Protein AF-A0AAW2I357-F1 (afdb_monomer)

Organism: NCBI:txid328185

pLDDT: mean 75.25, std 15.47, range [37.69, 93.5]

InterPro domains:
  IPR006606 BBSome complex member BBS5 [PTHR21351] (3-121)
  IPR014003 BBSome complex member BBS5, PH domain [PF07289] (3-62)
  IPR014003 BBSome complex member BBS5, PH domain [SM00683] (24-70)

Secondary structure (DSSP, 8-state):
----TTT---SS-BHHHHSPPTT--EEEEEEEEEETTTSTT-EEEEEEESS-EEEEESS---SSSSS-B-------EETTEE----EEE-STT--HHHHHHHHHHHHHHHTGGGTS--SS---

Structure (mmCIF, N/CA/C/O backbone):
data_AF-A0AAW2I357-F1
#
_entry.id   AF-A0AAW2I357-F1
#
loop_
_atom_site.group_PDB
_atom_site.id
_atom_site.type_symbol
_atom_site.label_atom_id
_atom_site.label_alt_id
_atom_site.label_comp_id
_atom_site.label_asym_id
_atom_site.label_entity_id
_atom_site.label_seq_id
_atom_site.pdbx_PDB_ins_code
_atom_site.Cartn_x
_atom_site.Cartn_y
_atom_sit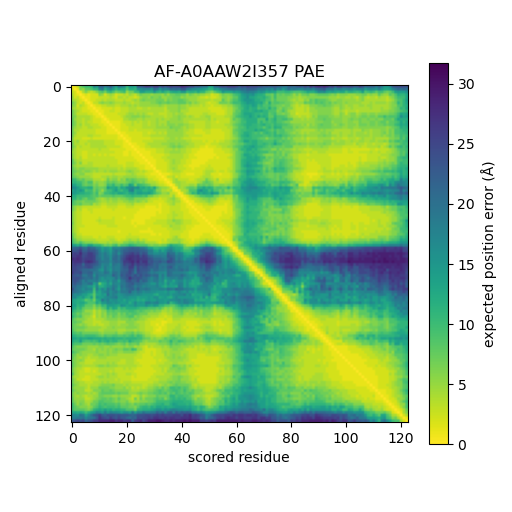e.Cartn_z
_atom_site.occupancy
_atom_site.B_iso_or_equiv
_atom_site.auth_seq_id
_atom_site.auth_comp_id
_atom_site.auth_asym_id
_atom_site.auth_atom_id
_atom_site.pdbx_PDB_model_num
ATOM 1 N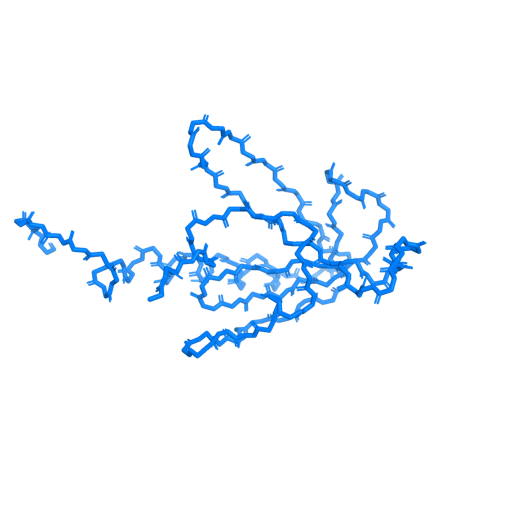 N . MET A 1 1 ? -7.896 -10.817 20.337 1.00 50.12 1 MET A N 1
ATOM 2 C CA . MET A 1 1 ? -6.691 -10.962 19.489 1.00 50.12 1 MET A CA 1
ATOM 3 C C . MET A 1 1 ? -6.208 -9.571 19.134 1.00 50.12 1 MET A C 1
ATOM 5 O O . MET A 1 1 ? -7.027 -8.787 18.674 1.00 50.12 1 MET A O 1
ATOM 9 N N . SER A 1 2 ? -4.937 -9.269 19.397 1.00 65.62 2 SER A N 1
ATOM 10 C CA . SER A 1 2 ? -4.306 -7.998 19.014 1.00 65.62 2 SER A CA 1
ATOM 11 C C . SER A 1 2 ? -4.356 -7.809 17.488 1.00 65.62 2 SER A C 1
ATOM 13 O O . SER A 1 2 ? -4.194 -8.792 16.759 1.00 65.62 2 SER A O 1
ATOM 15 N N . VAL A 1 3 ? -4.629 -6.587 17.023 1.00 77.75 3 VAL A N 1
ATOM 16 C CA . VAL A 1 3 ? -4.580 -6.189 15.605 1.00 77.75 3 VAL A CA 1
ATOM 17 C C . VAL A 1 3 ? -3.275 -5.423 15.413 1.00 77.75 3 VAL A C 1
ATOM 19 O O . VAL A 1 3 ? -3.101 -4.347 15.985 1.00 77.75 3 VAL A O 1
ATOM 22 N N . TRP A 1 4 ? -2.337 -6.016 14.679 1.00 81.06 4 TRP A N 1
ATOM 23 C CA . TRP A 1 4 ? -1.010 -5.433 14.453 1.00 81.06 4 TRP A CA 1
ATOM 24 C C . TRP A 1 4 ? -0.873 -4.879 13.038 1.00 81.06 4 TRP A C 1
ATOM 26 O O . TRP A 1 4 ? -0.052 -4.001 12.799 1.00 81.06 4 TRP A O 1
ATOM 36 N N . GLU A 1 5 ? -1.680 -5.384 12.107 1.00 81.62 5 GLU A N 1
ATOM 37 C CA . GLU A 1 5 ? -1.561 -5.164 10.671 1.00 81.62 5 GLU A CA 1
ATOM 38 C C . GLU A 1 5 ? -1.622 -3.677 10.291 1.00 81.62 5 GLU A C 1
ATOM 40 O O .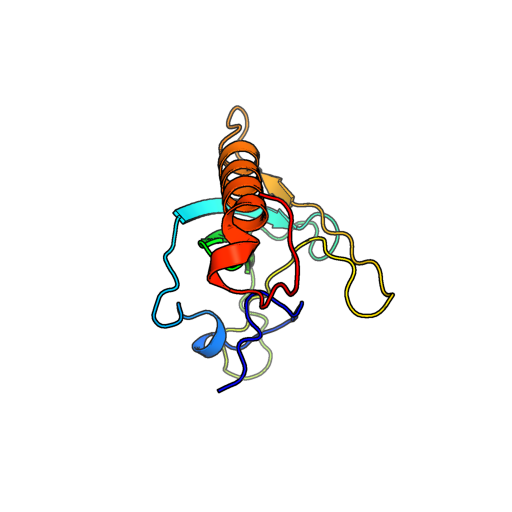 GLU A 1 5 ? -0.967 -3.273 9.337 1.00 81.62 5 GLU A O 1
ATOM 45 N N . ASP A 1 6 ? -2.360 -2.864 11.049 1.00 81.31 6 ASP A N 1
ATOM 46 C CA . ASP A 1 6 ? -2.522 -1.421 10.856 1.00 81.31 6 ASP A CA 1
ATOM 47 C C . ASP A 1 6 ? -1.722 -0.555 11.856 1.00 81.31 6 ASP A C 1
ATOM 49 O O . ASP A 1 6 ? -1.749 0.676 11.758 1.00 81.31 6 ASP A O 1
ATOM 53 N N . ASN A 1 7 ? -1.005 -1.184 12.798 1.00 81.56 7 ASN A N 1
ATOM 54 C CA . ASN A 1 7 ? -0.313 -0.528 13.918 1.00 81.56 7 ASN A CA 1
ATOM 55 C C . ASN A 1 7 ? 1.206 -0.770 13.950 1.00 81.56 7 ASN A C 1
ATOM 57 O O . ASN A 1 7 ? 1.930 -0.007 14.591 1.00 81.56 7 ASN A O 1
ATOM 61 N N . GLU A 1 8 ? 1.704 -1.807 13.276 1.00 82.75 8 GLU A N 1
ATOM 62 C CA . GLU A 1 8 ? 3.112 -2.211 13.294 1.00 82.75 8 GLU A CA 1
ATOM 63 C C . GLU A 1 8 ? 3.717 -2.256 11.886 1.00 82.75 8 GLU A C 1
ATOM 65 O O . GLU A 1 8 ? 3.076 -2.662 10.917 1.00 82.75 8 GLU A O 1
ATOM 70 N N . ILE A 1 9 ? 5.001 -1.901 11.786 1.00 80.88 9 ILE A N 1
ATOM 71 C CA . ILE A 1 9 ? 5.829 -2.170 10.605 1.00 80.88 9 ILE A CA 1
ATOM 72 C C . ILE A 1 9 ? 6.571 -3.484 10.848 1.00 80.88 9 ILE A C 1
ATOM 74 O O . ILE A 1 9 ? 7.281 -3.613 11.849 1.00 80.88 9 ILE A O 1
ATOM 78 N N . ARG A 1 10 ? 6.452 -4.442 9.924 1.00 82.12 10 ARG A N 1
ATOM 79 C CA . ARG A 1 10 ? 7.165 -5.724 9.989 1.00 82.12 10 ARG A CA 1
ATOM 80 C C . ARG A 1 10 ? 7.889 -6.034 8.689 1.00 82.12 10 ARG A C 1
ATOM 82 O O . ARG A 1 10 ? 7.368 -5.787 7.606 1.00 82.12 10 ARG A O 1
ATOM 89 N N . PHE A 1 11 ? 9.063 -6.632 8.837 1.00 76.88 11 PHE A N 1
ATOM 90 C CA . PHE A 1 11 ? 9.912 -7.113 7.753 1.00 76.88 11 PHE A CA 1
ATOM 91 C C . PHE A 1 11 ? 9.867 -8.642 7.706 1.00 76.88 11 PHE A C 1
ATOM 93 O O . PHE A 1 11 ? 9.610 -9.271 8.730 1.00 76.88 11 PHE A O 1
ATOM 100 N N . ASP A 1 12 ? 10.110 -9.219 6.526 1.00 76.56 12 ASP A N 1
ATOM 101 C CA . ASP A 1 12 ? 10.252 -10.668 6.307 1.00 76.56 12 ASP A CA 1
ATOM 102 C C . ASP A 1 12 ? 9.132 -11.517 6.934 1.00 76.56 12 ASP A C 1
ATOM 104 O O . ASP A 1 12 ? 9.365 -12.583 7.509 1.00 76.56 12 ASP A O 1
ATOM 108 N N . ILE A 1 13 ? 7.890 -11.033 6.821 1.00 77.38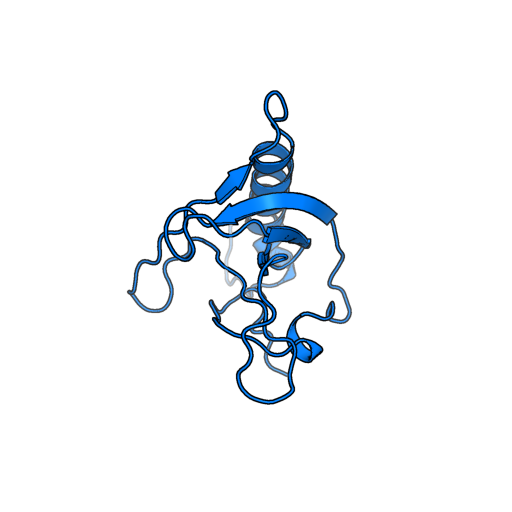 13 ILE A N 1
ATOM 109 C CA . ILE A 1 13 ? 6.725 -11.751 7.335 1.00 77.38 13 ILE A CA 1
ATOM 110 C C . ILE A 1 13 ? 6.501 -13.054 6.549 1.00 77.38 13 ILE A C 1
ATOM 112 O O . ILE A 1 13 ? 6.700 -13.090 5.329 1.00 77.38 13 ILE A O 1
ATOM 116 N N . PRO A 1 14 ? 6.063 -14.137 7.213 1.00 77.25 14 PRO A N 1
ATOM 117 C CA . PRO A 1 14 ? 5.723 -15.375 6.528 1.00 77.25 14 PRO A CA 1
ATOM 118 C C . PRO A 1 14 ? 4.474 -15.191 5.662 1.00 77.25 14 PRO A C 1
ATOM 120 O O . PRO A 1 14 ? 3.555 -14.452 6.018 1.00 77.25 14 PRO A O 1
ATOM 123 N N . PHE A 1 15 ? 4.370 -15.948 4.568 1.00 74.88 15 PHE A N 1
ATOM 124 C CA . PHE A 1 15 ? 3.200 -15.919 3.679 1.00 74.88 15 PHE A CA 1
ATOM 125 C C . PHE A 1 15 ? 1.850 -16.119 4.393 1.00 74.88 15 PHE A C 1
ATOM 127 O O . PHE A 1 15 ? 0.824 -15.592 3.964 1.00 74.88 15 PHE A O 1
ATOM 134 N N . SER A 1 16 ? 1.822 -16.854 5.509 1.00 79.25 16 SER A N 1
ATOM 135 C CA . SER A 1 16 ? 0.620 -17.000 6.338 1.00 79.25 16 SER A CA 1
ATOM 136 C C . SER A 1 16 ? 0.107 -15.670 6.896 1.00 79.25 16 SER A C 1
ATOM 138 O O . SER A 1 16 ? -1.103 -15.503 7.011 1.00 79.25 16 SER A O 1
ATOM 140 N N . GLU A 1 17 ? 1.004 -14.731 7.201 1.00 81.06 17 GLU A N 1
ATOM 141 C CA . GLU A 1 17 ? 0.697 -13.392 7.724 1.00 81.06 17 GLU A CA 1
ATOM 142 C C . GLU A 1 17 ? 0.443 -12.355 6.618 1.00 81.06 17 GLU A C 1
ATOM 144 O O . GLU A 1 17 ? -0.129 -11.292 6.882 1.00 81.06 17 GLU A O 1
ATOM 149 N N . MET A 1 18 ? 0.806 -12.678 5.371 1.00 80.94 18 MET A N 1
ATOM 150 C CA . MET A 1 18 ? 0.453 -11.889 4.182 1.00 80.94 18 MET A CA 1
ATOM 151 C C . MET A 1 18 ? -1.002 -12.096 3.749 1.00 80.94 18 MET A C 1
ATOM 153 O O . MET A 1 18 ? -1.545 -11.295 2.986 1.00 80.94 18 MET A O 1
ATOM 157 N N . LYS A 1 19 ? -1.647 -13.179 4.205 1.00 85.94 19 LYS A N 1
ATOM 158 C CA . LYS A 1 19 ? -3.061 -13.427 3.917 1.00 85.94 19 LYS A CA 1
ATOM 159 C C . LYS A 1 19 ? -3.919 -12.309 4.500 1.00 85.94 19 LYS A C 1
ATOM 161 O O . LYS A 1 19 ? -3.657 -11.811 5.593 1.00 85.94 19 LYS A O 1
ATOM 166 N N . LEU A 1 20 ? -4.974 -11.961 3.766 1.00 88.00 20 LEU A N 1
ATOM 167 C CA . LEU A 1 20 ? -5.948 -10.978 4.221 1.00 88.00 20 LEU A CA 1
ATOM 168 C C . LEU A 1 20 ? -6.632 -11.481 5.490 1.00 88.00 20 LEU A C 1
ATOM 170 O O . LEU A 1 20 ? -7.151 -12.601 5.535 1.00 88.00 20 LEU A O 1
ATOM 174 N N . ARG A 1 21 ? -6.653 -10.630 6.511 1.00 87.81 21 ARG A N 1
ATOM 175 C CA . ARG A 1 21 ? -7.425 -10.875 7.724 1.00 87.81 21 ARG A CA 1
ATOM 176 C C . ARG A 1 21 ? -8.928 -10.790 7.431 1.00 87.81 21 ARG A C 1
ATOM 178 O O . ARG A 1 21 ? -9.366 -10.122 6.499 1.00 87.81 21 ARG A O 1
ATOM 185 N N . SER A 1 22 ? -9.754 -11.402 8.280 1.00 89.94 22 SER A N 1
ATOM 186 C CA . SER A 1 22 ? -11.198 -11.133 8.295 1.00 89.94 22 SER A CA 1
ATOM 187 C C . SER A 1 22 ? -11.481 -9.624 8.397 1.00 89.94 22 SER A C 1
ATOM 189 O O . SER A 1 22 ? -11.043 -8.977 9.346 1.00 89.94 22 SER A O 1
ATOM 191 N N . GLY A 1 23 ? -12.216 -9.076 7.424 1.00 89.06 23 GLY A N 1
ATOM 192 C CA . GLY A 1 23 ? -12.514 -7.640 7.304 1.00 89.06 23 GLY A CA 1
ATOM 193 C C . GLY A 1 23 ? -11.472 -6.826 6.521 1.00 89.06 23 GLY A C 1
ATOM 194 O O . GLY A 1 23 ? -11.768 -5.704 6.102 1.00 89.06 23 GLY A O 1
ATOM 195 N N . GLU A 1 24 ? -10.292 -7.393 6.261 1.00 92.06 24 GLU A N 1
ATOM 196 C CA . GLU A 1 24 ? -9.294 -6.819 5.363 1.00 92.06 24 GLU A CA 1
ATOM 197 C C . GLU A 1 24 ? -9.672 -7.126 3.906 1.00 92.06 24 GLU A C 1
ATOM 199 O O . GLU A 1 24 ? -10.035 -8.250 3.555 1.00 92.06 24 GLU A O 1
ATOM 204 N N . LYS A 1 25 ? -9.608 -6.117 3.041 1.00 92.50 25 LYS A N 1
ATOM 205 C CA . LYS A 1 25 ? -9.948 -6.219 1.621 1.00 92.50 25 LYS A CA 1
ATOM 206 C C . LYS A 1 25 ? -8.810 -5.672 0.781 1.00 92.50 25 LYS A C 1
ATOM 208 O O . LYS A 1 25 ? -8.309 -4.582 1.050 1.00 92.50 25 LYS A O 1
ATOM 213 N N . LEU A 1 26 ? -8.446 -6.412 -0.263 1.00 93.38 26 LEU A N 1
ATOM 214 C CA . LEU A 1 26 ? -7.545 -5.923 -1.298 1.00 93.38 26 LEU A CA 1
ATOM 215 C C . LEU A 1 26 ? -8.243 -4.800 -2.073 1.00 93.38 26 LEU A C 1
ATOM 217 O O . LEU A 1 26 ? -9.326 -5.008 -2.615 1.00 93.38 26 LEU A O 1
ATOM 221 N N . ILE A 1 27 ? -7.623 -3.624 -2.103 1.00 93.50 27 ILE A N 1
ATOM 222 C CA . ILE A 1 27 ? -8.107 -2.449 -2.833 1.00 93.50 27 ILE A CA 1
ATOM 223 C C . ILE A 1 27 ? -7.417 -2.371 -4.184 1.00 93.50 27 ILE A C 1
ATOM 225 O O . ILE A 1 27 ? -8.075 -2.185 -5.203 1.00 93.50 27 ILE A O 1
ATOM 229 N N . ASP A 1 28 ? -6.095 -2.530 -4.192 1.00 91.88 28 ASP A N 1
ATOM 230 C CA . ASP A 1 28 ? -5.326 -2.487 -5.423 1.00 91.88 28 ASP A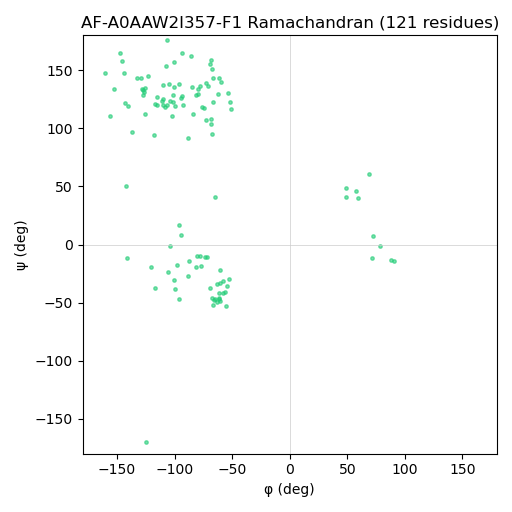 CA 1
ATOM 231 C C . ASP A 1 28 ? -4.127 -3.434 -5.393 1.00 91.88 28 ASP A C 1
ATOM 233 O O . ASP A 1 28 ? -3.632 -3.831 -4.338 1.00 91.88 28 ASP A O 1
ATOM 237 N N . LYS A 1 29 ? -3.658 -3.799 -6.580 1.00 91.19 29 LYS A N 1
ATOM 238 C CA . LYS A 1 29 ? -2.495 -4.642 -6.800 1.00 91.19 29 LYS A CA 1
ATOM 239 C C . LYS A 1 29 ? -1.720 -4.098 -7.990 1.00 91.19 29 LYS A C 1
ATOM 241 O O . LYS A 1 29 ? -2.237 -4.040 -9.105 1.00 91.19 29 LYS A O 1
ATOM 246 N N . LEU A 1 30 ? -0.479 -3.711 -7.732 1.00 89.31 30 LEU A N 1
ATOM 247 C CA . LEU A 1 30 ? 0.425 -3.115 -8.699 1.00 89.31 30 LEU A CA 1
ATOM 248 C C . LEU A 1 30 ? 1.635 -4.019 -8.895 1.00 89.31 30 LEU A C 1
ATOM 250 O O . LEU A 1 30 ? 2.368 -4.316 -7.954 1.00 89.31 30 LEU A O 1
ATOM 254 N N . ASP A 1 31 ? 1.823 -4.453 -10.132 1.00 87.88 31 ASP A N 1
ATOM 255 C CA . ASP A 1 31 ? 3.006 -5.182 -10.571 1.00 87.88 31 ASP A CA 1
ATOM 256 C C . ASP A 1 31 ? 4.128 -4.224 -10.969 1.00 87.88 31 ASP A C 1
ATOM 258 O O . ASP A 1 31 ? 3.878 -3.060 -11.279 1.00 87.88 31 ASP A O 1
ATOM 262 N N . SER A 1 32 ? 5.358 -4.741 -11.028 1.00 87.12 32 SER A N 1
ATOM 263 C CA . SER A 1 32 ? 6.543 -3.980 -11.453 1.00 87.12 32 SER A CA 1
ATOM 264 C C . SER A 1 32 ? 6.807 -2.746 -10.583 1.00 87.12 32 SER A C 1
ATOM 266 O O . SER A 1 32 ? 7.176 -1.686 -11.086 1.00 87.12 32 SER A O 1
ATOM 268 N N . VAL A 1 33 ? 6.618 -2.888 -9.270 1.00 86.00 33 VAL A N 1
ATOM 269 C CA . VAL A 1 33 ? 6.967 -1.863 -8.283 1.00 86.00 33 VAL A CA 1
ATOM 270 C C . VAL A 1 33 ? 8.280 -2.254 -7.621 1.00 86.00 33 VAL A C 1
ATOM 272 O O . VAL A 1 33 ? 8.384 -3.327 -7.031 1.00 86.00 33 VAL A O 1
ATOM 275 N N . GLU A 1 34 ? 9.274 -1.384 -7.705 1.00 84.94 34 GLU A N 1
ATOM 276 C CA . GLU A 1 34 ? 10.590 -1.562 -7.093 1.00 84.94 34 GLU A CA 1
ATOM 277 C C . GLU A 1 34 ? 10.660 -0.846 -5.740 1.00 84.94 34 GLU A C 1
ATOM 279 O O . GLU A 1 34 ? 10.191 0.286 -5.622 1.00 84.94 34 GLU A O 1
ATOM 284 N N . ASP A 1 35 ? 11.263 -1.486 -4.737 1.00 80.75 35 ASP A N 1
ATOM 285 C CA . ASP A 1 35 ? 11.711 -0.825 -3.506 1.00 80.75 35 ASP A CA 1
ATOM 286 C C . ASP A 1 35 ? 13.141 -0.310 -3.712 1.00 80.75 35 ASP A C 1
ATOM 288 O O . ASP A 1 35 ? 14.122 -1.016 -3.477 1.00 80.75 35 ASP A O 1
ATOM 292 N N . THR A 1 36 ? 13.268 0.935 -4.167 1.00 78.69 36 THR A N 1
ATOM 293 C CA . THR A 1 36 ? 14.558 1.510 -4.574 1.00 78.69 36 THR A CA 1
ATOM 294 C C . THR A 1 36 ? 15.471 1.853 -3.399 1.00 78.69 36 THR A C 1
ATOM 296 O O . THR A 1 36 ? 16.645 2.152 -3.614 1.00 78.69 36 THR A O 1
ATOM 299 N N . LYS A 1 37 ? 14.966 1.813 -2.157 1.00 74.62 37 LYS A N 1
ATOM 300 C CA . LYS A 1 37 ? 15.760 2.117 -0.959 1.00 74.62 37 LYS A CA 1
ATOM 301 C C . LYS A 1 37 ? 16.248 0.861 -0.235 1.00 74.62 37 LYS A C 1
ATOM 303 O O . LYS A 1 37 ? 17.368 0.871 0.268 1.00 74.62 37 LYS A O 1
ATOM 308 N N . GLY A 1 38 ? 15.431 -0.191 -0.160 1.00 65.44 38 GLY A N 1
ATOM 309 C CA . GLY A 1 38 ? 15.775 -1.429 0.549 1.00 65.44 38 GLY A CA 1
ATOM 310 C C . GLY A 1 38 ? 16.238 -2.573 -0.352 1.00 65.44 38 GLY A C 1
ATOM 311 O O . GLY A 1 38 ? 17.064 -3.380 0.072 1.00 65.44 38 GLY A O 1
ATOM 312 N N . ASN A 1 39 ? 15.743 -2.641 -1.591 1.00 66.06 39 ASN A N 1
ATOM 313 C CA . ASN A 1 39 ? 15.988 -3.749 -2.517 1.00 66.06 39 ASN A CA 1
ATOM 314 C C . ASN A 1 39 ? 16.165 -3.238 -3.961 1.00 66.06 39 ASN A C 1
ATOM 316 O O . ASN A 1 39 ? 15.517 -3.722 -4.888 1.00 66.06 39 ASN A O 1
ATOM 320 N N . GLY A 1 40 ? 17.032 -2.236 -4.150 1.00 67.00 40 GLY A N 1
ATOM 321 C CA . GLY A 1 40 ? 17.293 -1.652 -5.468 1.00 67.00 40 GLY A CA 1
ATOM 322 C C . GLY A 1 40 ? 17.687 -2.712 -6.504 1.00 67.00 40 GLY A C 1
ATOM 323 O O . GLY A 1 40 ? 18.555 -3.548 -6.250 1.00 67.00 40 GLY A O 1
ATOM 324 N N . GLY A 1 41 ? 17.032 -2.679 -7.663 1.00 73.88 41 GLY A N 1
ATOM 325 C CA . GLY A 1 41 ? 17.173 -3.656 -8.743 1.00 73.88 41 GLY A CA 1
ATOM 326 C C . GLY A 1 41 ? 16.203 -4.844 -8.687 1.00 73.88 41 GLY A C 1
ATOM 327 O O . GLY A 1 41 ? 16.036 -5.516 -9.708 1.00 73.88 41 GLY A O 1
ATOM 328 N N . ASP A 1 42 ? 15.521 -5.085 -7.561 1.00 78.88 42 ASP A N 1
ATOM 329 C CA . ASP A 1 42 ? 14.532 -6.160 -7.433 1.00 78.88 42 ASP A CA 1
ATOM 330 C C . ASP A 1 42 ? 13.116 -5.662 -7.740 1.00 78.88 42 ASP A C 1
ATOM 332 O O . ASP A 1 42 ? 12.547 -4.790 -7.075 1.00 78.88 42 ASP A O 1
ATOM 336 N N . LYS A 1 43 ? 12.502 -6.270 -8.758 1.00 81.25 43 LYS A N 1
ATOM 337 C CA . LYS A 1 43 ? 11.121 -5.965 -9.131 1.00 81.25 43 LYS A CA 1
ATOM 338 C C . LYS A 1 43 ? 10.177 -6.724 -8.225 1.00 81.25 43 LYS A C 1
ATOM 340 O O . LYS A 1 43 ? 10.253 -7.946 -8.114 1.00 81.25 43 LYS A O 1
ATOM 345 N N . GLY A 1 44 ? 9.237 -5.999 -7.646 1.00 85.19 44 GLY A N 1
ATOM 346 C CA . GLY A 1 44 ? 8.227 -6.561 -6.781 1.00 85.19 44 GLY A CA 1
ATOM 347 C C . GLY A 1 44 ? 6.810 -6.237 -7.209 1.00 85.19 44 GLY A C 1
ATOM 348 O O . GLY A 1 44 ? 6.522 -5.705 -8.288 1.00 85.19 44 GLY A O 1
ATOM 349 N N . ARG A 1 45 ? 5.911 -6.582 -6.303 1.00 86.69 45 ARG A N 1
ATOM 350 C CA . ARG A 1 45 ? 4.487 -6.342 -6.380 1.00 86.69 45 ARG A CA 1
ATOM 351 C C . ARG A 1 45 ? 4.042 -5.643 -5.114 1.00 86.69 45 ARG A C 1
ATOM 353 O O . ARG A 1 45 ? 4.364 -6.073 -4.012 1.00 86.69 45 ARG A O 1
ATOM 360 N N . LEU A 1 46 ? 3.260 -4.589 -5.291 1.00 88.19 46 LEU A N 1
ATOM 361 C CA . LEU A 1 46 ? 2.649 -3.842 -4.209 1.00 88.19 46 LEU A CA 1
ATOM 362 C C . LEU A 1 46 ? 1.153 -4.152 -4.153 1.00 88.19 46 LEU A C 1
ATOM 364 O O . LEU A 1 46 ? 0.416 -3.911 -5.105 1.00 88.19 46 LEU A O 1
ATOM 368 N N . MET A 1 47 ? 0.690 -4.681 -3.034 1.00 90.44 47 MET A N 1
ATOM 369 C CA . MET A 1 47 ? -0.717 -4.855 -2.707 1.00 90.44 47 MET A CA 1
ATOM 370 C C . MET A 1 47 ? -1.135 -3.748 -1.746 1.00 90.44 47 MET A C 1
ATOM 372 O O . MET A 1 47 ? -0.493 -3.521 -0.729 1.00 90.44 47 MET A O 1
ATOM 376 N N . VAL A 1 48 ? -2.219 -3.054 -2.058 1.00 90.75 48 VAL A N 1
ATOM 377 C CA . VAL A 1 48 ? -2.811 -2.025 -1.205 1.00 90.75 48 VAL A CA 1
ATOM 378 C C . VAL A 1 48 ? -4.112 -2.591 -0.657 1.00 90.75 48 VAL A C 1
ATOM 380 O O . VAL A 1 48 ? -5.014 -2.912 -1.431 1.00 90.75 48 VAL A O 1
ATOM 383 N N . THR A 1 49 ? -4.223 -2.736 0.660 1.00 91.88 49 THR A N 1
ATOM 384 C CA . THR A 1 49 ? -5.455 -3.159 1.341 1.00 91.88 49 THR A CA 1
ATOM 385 C C . THR A 1 49 ? -6.093 -1.975 2.057 1.00 91.88 49 THR A C 1
ATOM 387 O O . THR A 1 49 ? -5.558 -0.871 2.062 1.00 91.88 49 THR A O 1
ATOM 390 N N . ASN A 1 50 ? -7.263 -2.177 2.659 1.00 89.56 50 ASN A N 1
ATOM 391 C CA . ASN A 1 50 ? -7.904 -1.164 3.500 1.00 89.56 50 ASN A CA 1
ATOM 392 C C . ASN A 1 50 ? -7.219 -0.946 4.864 1.00 89.56 50 ASN A C 1
ATOM 394 O O . ASN A 1 50 ? -7.594 0.005 5.548 1.00 89.56 50 ASN A O 1
ATOM 398 N N . LEU A 1 51 ? -6.270 -1.800 5.266 1.00 87.81 51 LEU A N 1
ATOM 399 C CA . LEU A 1 51 ? -5.580 -1.713 6.564 1.00 87.81 51 LEU A CA 1
ATOM 400 C C . LEU A 1 51 ? -4.078 -1.460 6.432 1.00 87.81 51 LEU A C 1
ATOM 402 O O . LEU A 1 51 ? -3.509 -0.714 7.222 1.00 87.81 51 LEU A O 1
ATOM 406 N N . ARG A 1 52 ? -3.439 -2.058 5.427 1.00 88.69 52 ARG A N 1
ATOM 407 C CA . ARG A 1 52 ? -1.995 -1.989 5.210 1.00 88.69 52 ARG A CA 1
ATOM 408 C C . ARG A 1 52 ? -1.675 -2.021 3.729 1.00 88.69 52 ARG A C 1
ATOM 410 O O . ARG A 1 52 ? -2.493 -2.370 2.884 1.00 88.69 52 ARG A O 1
ATOM 417 N N . ILE A 1 53 ? -0.450 -1.660 3.406 1.00 88.12 53 ILE A N 1
ATOM 418 C CA . ILE A 1 53 ? 0.136 -2.009 2.113 1.00 88.12 53 ILE A CA 1
ATOM 419 C C . ILE A 1 53 ? 0.909 -3.308 2.326 1.00 88.12 53 ILE A C 1
ATOM 421 O O . ILE A 1 53 ? 1.091 -3.716 3.460 1.00 88.12 53 ILE A O 1
ATOM 425 N N . ILE A 1 54 ? 1.290 -4.022 1.281 1.00 87.38 54 ILE A N 1
ATOM 426 C CA . ILE A 1 54 ? 2.181 -5.179 1.336 1.00 87.38 54 ILE A CA 1
ATOM 427 C C . ILE A 1 54 ? 3.033 -5.089 0.080 1.00 87.38 54 ILE A C 1
ATOM 429 O O . ILE A 1 54 ? 2.489 -5.036 -1.017 1.00 87.38 54 ILE A O 1
ATOM 433 N N . TRP A 1 55 ? 4.349 -5.029 0.217 1.00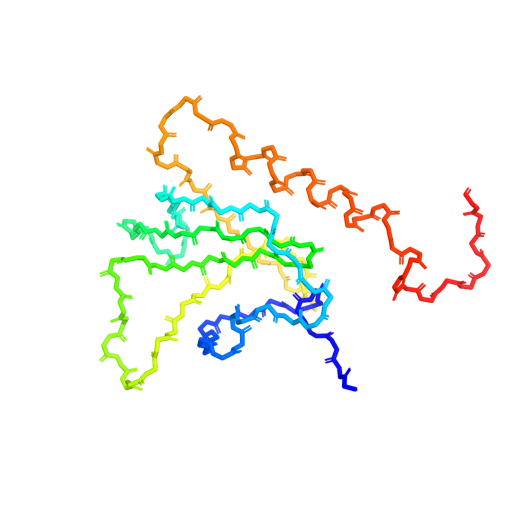 86.69 55 TRP A N 1
ATOM 434 C CA . TRP A 1 55 ? 5.250 -5.208 -0.915 1.00 86.69 55 TRP A CA 1
ATOM 435 C C . TRP A 1 55 ? 5.797 -6.628 -0.871 1.00 86.69 55 TRP A C 1
ATOM 437 O O . TRP A 1 55 ? 5.766 -7.274 0.173 1.00 86.69 55 TRP A O 1
ATOM 447 N N . TYR A 1 56 ? 6.242 -7.133 -2.010 1.00 82.00 56 TYR A N 1
ATOM 448 C CA . TYR A 1 56 ? 7.055 -8.329 -2.061 1.00 82.00 56 TYR A CA 1
ATOM 449 C C . TYR A 1 56 ? 7.834 -8.449 -3.361 1.00 82.00 56 TYR A C 1
ATOM 451 O O . TYR A 1 56 ? 7.350 -8.023 -4.407 1.00 82.00 56 TYR A O 1
ATOM 459 N N . SER A 1 57 ? 9.023 -9.049 -3.307 1.00 81.56 57 SER A N 1
ATOM 460 C CA . SER A 1 57 ? 9.857 -9.282 -4.491 1.00 81.56 57 SER A CA 1
ATOM 461 C C . SER A 1 57 ? 9.269 -10.392 -5.368 1.00 81.56 57 SER A C 1
ATOM 463 O O . SER A 1 57 ? 8.803 -11.399 -4.857 1.00 81.56 57 SER A O 1
ATOM 465 N N . LEU A 1 58 ? 9.298 -10.220 -6.693 1.00 76.88 58 LEU A N 1
ATOM 466 C CA . LEU A 1 58 ? 8.905 -11.244 -7.672 1.00 76.88 58 LEU A CA 1
ATOM 467 C C . LEU A 1 58 ? 10.115 -12.006 -8.237 1.00 76.88 58 LEU A C 1
ATOM 469 O O . LEU A 1 58 ? 9.944 -13.065 -8.838 1.00 76.88 58 LEU A O 1
ATOM 473 N N . THR A 1 59 ? 11.325 -11.456 -8.098 1.00 67.25 59 THR A N 1
ATOM 474 C CA . THR A 1 59 ? 12.568 -11.998 -8.669 1.00 67.25 59 THR A CA 1
ATOM 475 C C . THR A 1 59 ? 13.258 -12.998 -7.752 1.00 67.25 59 THR A C 1
ATOM 477 O O . THR A 1 59 ? 13.941 -13.901 -8.238 1.00 67.25 59 THR A O 1
ATOM 480 N N . THR A 1 60 ? 13.054 -12.887 -6.439 1.00 54.41 60 THR A N 1
ATOM 481 C CA . THR A 1 60 ? 13.826 -13.666 -5.473 1.00 54.41 60 THR A CA 1
ATOM 482 C C . THR A 1 60 ? 12.932 -14.224 -4.363 1.00 54.41 60 THR A C 1
ATOM 484 O O . THR A 1 60 ? 12.749 -13.554 -3.347 1.00 54.41 60 THR A O 1
ATOM 487 N N . PRO A 1 61 ? 12.463 -15.487 -4.444 1.00 51.38 61 PRO A N 1
ATOM 488 C CA . PRO A 1 61 ? 12.180 -16.233 -3.227 1.00 51.38 61 PRO A CA 1
ATOM 489 C C . PRO A 1 61 ? 13.546 -16.465 -2.577 1.00 51.38 61 PRO A C 1
ATOM 491 O O . PRO A 1 61 ? 14.296 -17.345 -3.009 1.00 51.38 61 PRO A O 1
ATOM 494 N N . ARG A 1 62 ? 13.964 -15.607 -1.634 1.00 49.97 62 ARG A N 1
ATOM 495 C CA . ARG A 1 62 ? 15.282 -15.744 -0.990 1.00 49.97 62 ARG A CA 1
ATOM 496 C C . ARG A 1 62 ? 15.413 -17.187 -0.493 1.00 49.97 62 ARG A C 1
ATOM 498 O O . ARG A 1 62 ? 14.632 -17.647 0.332 1.00 49.97 62 ARG A O 1
ATOM 505 N N . LYS A 1 63 ? 16.392 -17.904 -1.060 1.00 41.03 63 LYS A N 1
ATOM 506 C CA . LYS A 1 63 ? 16.726 -19.331 -0.880 1.00 41.03 63 LYS A CA 1
ATOM 507 C C . LYS A 1 63 ? 17.191 -19.677 0.546 1.00 41.03 63 LYS A C 1
ATOM 509 O O . LYS A 1 63 ? 18.137 -20.438 0.725 1.00 41.03 63 LYS A O 1
ATOM 514 N N . LEU A 1 64 ? 16.562 -19.131 1.579 1.00 42.06 64 LEU A N 1
ATOM 515 C CA . LEU A 1 64 ? 16.854 -19.445 2.968 1.00 42.06 64 LEU A CA 1
ATOM 516 C C . LEU A 1 64 ? 15.599 -20.050 3.606 1.00 42.06 64 LEU A C 1
ATOM 518 O O . LEU A 1 64 ? 14.733 -19.358 4.118 1.00 42.06 64 LEU A O 1
ATOM 522 N N . ARG A 1 65 ? 15.560 -21.390 3.582 1.00 40.44 65 ARG A N 1
ATOM 523 C CA . ARG A 1 65 ? 14.758 -22.265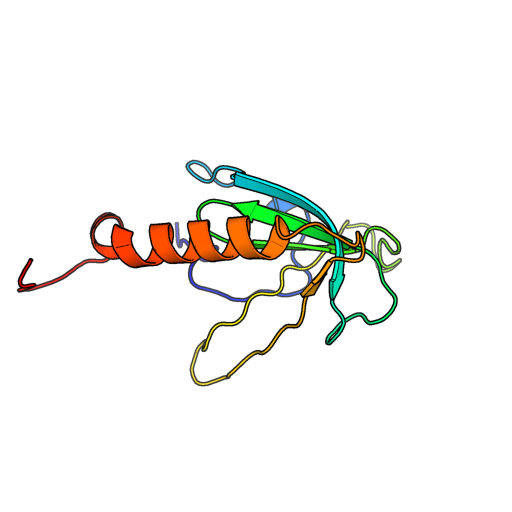 4.460 1.00 40.44 65 ARG A CA 1
ATOM 524 C C . ARG A 1 65 ? 13.228 -22.252 4.288 1.00 40.44 65 ARG A C 1
ATOM 526 O O . ARG A 1 65 ? 12.504 -22.050 5.250 1.00 40.44 65 ARG A O 1
ATOM 533 N N . GLY A 1 66 ? 12.734 -22.623 3.106 1.00 39.47 66 GLY A N 1
ATOM 534 C CA . GLY A 1 66 ? 11.456 -23.352 2.991 1.00 39.47 66 GLY A CA 1
ATOM 535 C C . GLY A 1 66 ? 10.153 -22.585 3.251 1.00 39.47 66 GLY A C 1
ATOM 536 O O . GLY A 1 66 ? 9.095 -23.208 3.239 1.00 39.47 66 GLY A O 1
ATOM 537 N N . PHE A 1 67 ? 10.196 -21.264 3.425 1.00 37.75 67 PHE A N 1
ATOM 538 C CA . PHE A 1 67 ? 9.002 -20.426 3.544 1.00 37.75 67 PHE A CA 1
ATOM 539 C C . PHE A 1 67 ? 9.069 -19.279 2.524 1.00 37.75 67 PHE A C 1
ATOM 541 O O . PHE A 1 67 ? 10.107 -18.622 2.443 1.00 37.75 67 PHE A O 1
ATOM 548 N N . PRO A 1 68 ? 8.005 -19.013 1.741 1.00 37.69 68 PRO A N 1
ATOM 549 C CA . PRO A 1 68 ? 7.929 -17.784 0.964 1.00 37.69 68 PRO A CA 1
ATOM 550 C C . PRO A 1 68 ? 7.779 -16.618 1.952 1.00 37.69 68 PRO A C 1
ATOM 552 O O . PRO A 1 68 ? 6.757 -16.499 2.630 1.00 37.69 68 PRO A O 1
ATOM 555 N N . VAL A 1 69 ? 8.840 -15.825 2.099 1.00 39.53 69 VAL A N 1
ATOM 556 C CA . VAL A 1 69 ? 8.877 -14.595 2.903 1.00 39.53 69 VAL A CA 1
ATOM 557 C C . VAL A 1 69 ? 9.114 -13.423 1.974 1.00 39.53 69 VAL A C 1
ATOM 559 O O . VAL A 1 69 ? 10.033 -13.434 1.157 1.00 39.53 69 VAL A O 1
ATOM 562 N N . GLU A 1 70 ? 8.245 -12.432 2.078 1.00 43.94 70 GLU A N 1
ATOM 563 C CA . GLU A 1 70 ? 8.060 -11.432 1.042 1.00 43.94 70 GLU A CA 1
ATOM 564 C C . GLU A 1 70 ? 7.482 -10.179 1.743 1.00 43.94 70 GLU A C 1
ATOM 566 O O . GLU A 1 70 ? 6.423 -10.226 2.365 1.00 43.94 70 GLU A O 1
ATOM 571 N N . ALA A 1 71 ? 8.284 -9.110 1.824 1.00 41.19 71 ALA A N 1
ATOM 572 C CA . ALA A 1 71 ? 8.207 -8.118 2.906 1.00 41.19 71 ALA A CA 1
ATOM 573 C C . ALA A 1 71 ? 7.470 -6.813 2.556 1.00 41.19 71 ALA A C 1
ATOM 575 O O . ALA A 1 71 ? 7.749 -6.169 1.552 1.00 41.19 71 ALA A O 1
ATOM 576 N N . LEU A 1 72 ? 6.612 -6.356 3.469 1.00 44.81 72 LEU A N 1
ATOM 577 C CA . LEU A 1 72 ? 5.914 -5.069 3.431 1.00 44.81 72 LEU A CA 1
ATOM 578 C C . LEU A 1 72 ? 6.812 -3.893 3.846 1.00 44.81 72 LEU A C 1
ATOM 580 O O . LEU A 1 72 ? 7.471 -3.944 4.878 1.00 44.81 72 LEU A O 1
ATOM 584 N N . TYR A 1 73 ? 6.730 -2.783 3.106 1.00 48.38 73 TYR A N 1
ATOM 585 C CA . TYR A 1 73 ? 7.344 -1.504 3.468 1.00 48.38 73 TYR A CA 1
ATOM 586 C C . TYR A 1 73 ? 6.325 -0.341 3.438 1.00 48.38 73 TYR A C 1
ATOM 588 O O . TYR A 1 73 ? 5.586 -0.184 2.470 1.00 48.38 73 TYR A O 1
ATOM 596 N N . LEU A 1 74 ? 6.225 0.463 4.504 1.00 43.19 74 LEU A N 1
ATOM 597 C CA . LEU A 1 74 ? 5.335 1.635 4.576 1.00 43.19 74 LEU A CA 1
ATOM 598 C C . LEU A 1 74 ? 5.872 2.694 5.540 1.00 43.19 74 LEU A C 1
ATOM 600 O O . LEU A 1 74 ? 6.253 2.381 6.663 1.00 43.19 74 LEU A O 1
ATOM 604 N N . LEU A 1 75 ? 5.871 3.957 5.111 1.00 39.09 75 LEU A N 1
ATOM 605 C CA . LEU A 1 75 ? 6.350 5.098 5.894 1.00 39.09 75 LEU A CA 1
ATOM 606 C C . LEU A 1 75 ? 5.439 5.373 7.089 1.00 39.09 75 LEU A C 1
ATOM 608 O O . LEU A 1 75 ? 4.391 5.996 6.933 1.00 39.09 75 LEU A O 1
ATOM 612 N N . THR A 1 76 ? 5.863 4.990 8.292 1.00 49.84 76 THR A N 1
ATOM 613 C CA . THR A 1 76 ? 5.278 5.506 9.532 1.00 49.84 76 THR A CA 1
ATOM 614 C C . THR A 1 76 ? 6.338 5.680 10.620 1.00 49.84 76 THR A C 1
ATOM 616 O O . THR A 1 76 ? 7.341 4.969 10.705 1.00 49.84 76 THR A O 1
ATOM 619 N N . LYS A 1 77 ? 6.128 6.699 11.462 1.00 46.16 77 LYS A N 1
ATOM 620 C CA . LYS A 1 77 ? 6.845 6.855 12.727 1.00 46.16 77 LYS A CA 1
ATOM 621 C C . LYS A 1 77 ? 6.293 5.800 13.680 1.00 46.16 77 LYS A C 1
ATOM 623 O O . LYS A 1 77 ? 5.182 5.963 14.176 1.00 46.16 77 LYS A O 1
ATOM 628 N N . MET A 1 78 ? 7.067 4.759 13.948 1.00 57.25 78 MET A N 1
ATOM 629 C CA . MET A 1 78 ? 6.721 3.724 14.919 1.00 57.25 78 MET A CA 1
ATOM 630 C C . MET A 1 78 ? 7.672 3.845 16.109 1.00 57.25 78 MET A C 1
ATOM 632 O O . MET A 1 78 ? 8.887 3.812 15.932 1.00 57.25 78 MET A O 1
ATOM 636 N N . ASN A 1 79 ? 7.134 4.011 17.321 1.00 56.69 79 ASN A N 1
ATOM 637 C CA . ASN A 1 79 ? 7.902 3.985 18.576 1.00 56.69 79 ASN A CA 1
ATOM 638 C C . ASN A 1 79 ? 9.164 4.877 18.561 1.00 56.69 79 ASN A C 1
ATOM 640 O O . ASN A 1 79 ? 10.254 4.437 18.906 1.00 56.69 79 ASN A O 1
ATOM 644 N N . SER A 1 80 ? 9.013 6.133 18.119 1.00 63.16 80 SER A N 1
ATOM 645 C CA . SER A 1 80 ? 10.082 7.147 17.965 1.00 63.16 80 SER A CA 1
ATOM 646 C C . SER A 1 80 ? 11.084 6.927 16.826 1.00 63.16 80 SER A C 1
ATOM 648 O O . SER A 1 80 ? 11.770 7.880 16.455 1.00 63.16 80 SER A O 1
ATOM 650 N N . ASN A 1 81 ? 11.099 5.754 16.194 1.00 63.28 81 ASN A N 1
ATOM 651 C CA . ASN A 1 81 ? 11.904 5.491 15.008 1.00 63.28 81 ASN A CA 1
ATOM 652 C C . ASN A 1 81 ? 11.168 5.956 13.748 1.00 63.28 81 ASN A C 1
ATOM 654 O O . ASN A 1 81 ? 9.963 5.746 13.582 1.00 63.28 81 ASN A O 1
ATOM 658 N N . LYS A 1 82 ? 11.899 6.631 12.860 1.00 67.50 82 LYS A N 1
ATOM 659 C CA . LYS A 1 82 ? 11.397 7.051 11.551 1.00 67.50 82 LYS A CA 1
ATOM 660 C C . LYS A 1 82 ? 11.900 6.062 10.513 1.00 67.50 82 LYS A C 1
ATOM 662 O O . LYS A 1 82 ? 13.107 5.940 10.328 1.00 67.50 82 LYS A O 1
ATOM 667 N N . TYR A 1 83 ? 10.974 5.402 9.833 1.00 69.00 83 TYR A N 1
ATOM 668 C CA . TYR A 1 83 ? 11.283 4.566 8.682 1.00 69.00 83 TYR A CA 1
ATOM 669 C C . TYR A 1 83 ? 10.862 5.289 7.410 1.00 69.00 83 TYR A C 1
ATOM 671 O O . TYR A 1 83 ? 9.800 5.910 7.365 1.00 69.00 83 TYR A O 1
ATOM 679 N N . GLU A 1 84 ? 11.708 5.221 6.388 1.00 68.00 84 GLU A N 1
ATOM 680 C CA . GLU A 1 84 ? 11.442 5.793 5.074 1.00 68.00 84 GLU A CA 1
ATOM 681 C C . GLU A 1 84 ? 11.604 4.714 4.011 1.00 68.00 84 GLU A C 1
ATOM 683 O O . GLU A 1 84 ? 12.595 3.985 4.032 1.00 68.00 84 GLU A O 1
ATOM 688 N N . PHE A 1 85 ? 10.651 4.656 3.084 1.00 72.69 85 PHE A N 1
ATOM 689 C CA . PHE A 1 85 ? 10.600 3.684 1.999 1.00 72.69 85 PHE A CA 1
ATOM 690 C C . PHE A 1 85 ? 10.302 4.400 0.690 1.00 72.69 85 PHE A C 1
ATOM 692 O O . PHE A 1 85 ? 9.528 5.358 0.676 1.00 72.69 85 PHE A O 1
ATOM 699 N N . ILE A 1 86 ? 10.912 3.938 -0.398 1.00 78.06 86 ILE A N 1
ATOM 700 C CA . ILE A 1 86 ? 10.758 4.552 -1.715 1.00 78.06 86 ILE A CA 1
ATOM 701 C C . ILE A 1 86 ? 10.317 3.466 -2.680 1.00 78.06 86 ILE A C 1
ATOM 703 O O . ILE A 1 86 ? 11.070 2.546 -2.984 1.00 78.06 86 ILE A O 1
ATOM 707 N N . PHE A 1 87 ? 9.081 3.593 -3.156 1.00 82.69 87 PHE A N 1
ATOM 708 C CA . PHE A 1 87 ? 8.529 2.704 -4.163 1.00 82.69 87 PHE A CA 1
ATOM 709 C C . PHE A 1 87 ? 8.491 3.391 -5.511 1.00 82.69 87 PHE A C 1
ATOM 711 O O . PHE A 1 87 ? 7.856 4.436 -5.667 1.00 82.69 87 PHE A O 1
ATOM 718 N N . THR A 1 88 ? 9.124 2.767 -6.493 1.00 81.69 88 THR A N 1
ATOM 719 C CA . THR A 1 88 ? 9.144 3.260 -7.864 1.00 81.69 88 THR A CA 1
ATOM 720 C C . THR A 1 88 ? 8.311 2.341 -8.735 1.00 81.69 88 THR A C 1
ATOM 722 O O . THR A 1 88 ? 8.577 1.147 -8.845 1.00 81.69 88 THR A O 1
ATOM 725 N N . ASN A 1 89 ? 7.273 2.898 -9.354 1.00 83.69 89 ASN A N 1
ATOM 726 C CA . ASN A 1 89 ? 6.537 2.183 -10.383 1.00 83.69 89 ASN A CA 1
ATOM 727 C C . ASN A 1 89 ? 7.376 2.161 -11.662 1.00 83.69 89 ASN A C 1
ATOM 729 O O . ASN A 1 89 ? 7.655 3.214 -12.233 1.00 83.69 89 ASN A O 1
ATOM 733 N N . LEU A 1 90 ? 7.764 0.970 -12.109 1.00 81.94 90 LEU A N 1
ATOM 734 C CA . LEU A 1 90 ? 8.592 0.802 -13.301 1.00 81.94 90 LEU A CA 1
ATOM 735 C C . LEU A 1 90 ? 7.786 0.877 -14.599 1.00 81.94 90 LEU A C 1
ATOM 737 O O . LEU A 1 90 ? 8.374 0.921 -15.677 1.00 81.94 90 LEU A O 1
ATOM 741 N N . ILE A 1 91 ? 6.453 0.880 -14.516 1.00 79.75 91 ILE A N 1
ATOM 742 C CA . ILE A 1 91 ? 5.588 1.091 -15.674 1.00 79.75 91 ILE A CA 1
ATOM 743 C C . ILE A 1 91 ? 5.447 2.608 -15.880 1.00 79.75 91 ILE A C 1
ATOM 745 O O . ILE A 1 91 ? 4.833 3.279 -15.045 1.00 79.75 91 ILE A O 1
ATOM 749 N N . PRO A 1 92 ? 5.994 3.179 -16.968 1.00 76.81 92 PRO A N 1
ATOM 750 C CA . PRO A 1 92 ? 5.896 4.610 -17.221 1.00 76.81 92 PRO A CA 1
ATOM 751 C C . PRO A 1 92 ? 4.459 5.022 -17.570 1.00 76.81 92 PRO A C 1
ATOM 753 O O . PRO A 1 92 ? 3.659 4.227 -18.061 1.00 76.81 92 PRO A O 1
ATOM 756 N N . GLY A 1 93 ? 4.126 6.291 -17.323 1.00 75.69 93 GLY A N 1
ATOM 757 C CA . GLY A 1 93 ? 2.844 6.887 -17.722 1.00 75.69 93 GLY A CA 1
ATOM 758 C C . GLY A 1 93 ? 1.644 6.552 -16.828 1.00 75.69 93 GLY A C 1
ATOM 759 O O . GLY A 1 93 ? 0.555 7.065 -17.068 1.00 75.69 93 GLY A O 1
ATOM 760 N N . THR A 1 94 ? 1.817 5.745 -15.777 1.00 78.12 94 THR A N 1
ATOM 761 C CA . THR A 1 94 ? 0.738 5.405 -14.838 1.00 78.12 94 THR A CA 1
ATOM 762 C C . THR A 1 94 ? 0.936 6.038 -13.462 1.00 78.12 94 THR A C 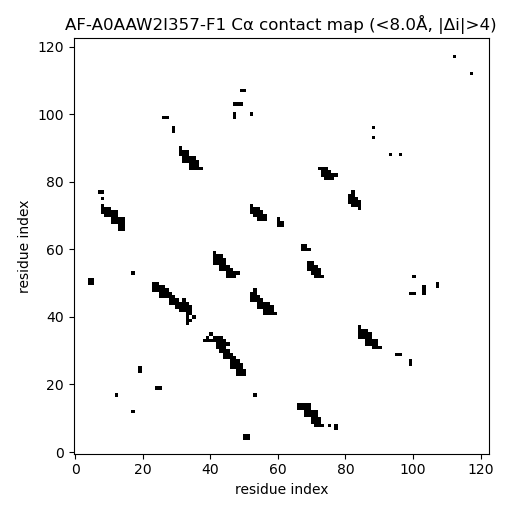1
ATOM 764 O O . THR A 1 94 ? 1.939 5.836 -12.778 1.00 78.12 94 THR A O 1
ATOM 767 N N . THR A 1 95 ? -0.085 6.767 -13.016 1.00 79.69 95 THR A N 1
ATOM 768 C CA . THR A 1 95 ? -0.184 7.360 -11.673 1.00 79.69 95 THR A CA 1
ATOM 769 C C . THR A 1 95 ? -0.947 6.460 -10.694 1.00 79.69 95 THR A C 1
ATOM 771 O O . THR A 1 95 ? -1.238 6.870 -9.567 1.00 79.69 95 THR A O 1
ATOM 774 N N . ARG A 1 96 ? -1.276 5.220 -11.098 1.00 82.88 96 ARG A N 1
ATOM 775 C CA . ARG A 1 96 ? -2.096 4.277 -10.318 1.00 82.88 96 ARG A CA 1
ATOM 776 C C . ARG A 1 96 ? -1.520 4.019 -8.927 1.00 82.88 96 ARG A C 1
ATOM 778 O O . ARG A 1 96 ? -2.255 4.026 -7.951 1.00 82.88 96 ARG A O 1
ATOM 785 N N . LEU A 1 97 ? -0.195 3.877 -8.831 1.00 81.38 97 LEU A N 1
ATOM 786 C CA . LEU A 1 97 ? 0.488 3.674 -7.551 1.00 81.38 97 LEU A CA 1
ATOM 787 C C . LEU A 1 97 ? 0.152 4.791 -6.557 1.00 81.38 97 LEU A C 1
ATOM 789 O O . LEU A 1 97 ? -0.307 4.533 -5.446 1.00 81.38 97 LEU A O 1
ATOM 793 N N . PHE A 1 98 ? 0.346 6.036 -6.985 1.00 78.94 98 PHE A N 1
ATOM 794 C CA . PHE A 1 98 ? 0.119 7.203 -6.145 1.00 78.94 98 PHE A CA 1
ATOM 795 C C . PHE A 1 98 ? -1.365 7.386 -5.818 1.00 78.94 98 PHE A C 1
ATOM 797 O O . PHE A 1 98 ? -1.722 7.590 -4.661 1.00 78.94 98 PHE A O 1
ATOM 804 N N . THR A 1 99 ? -2.237 7.276 -6.822 1.00 84.19 99 THR A N 1
ATOM 805 C CA . THR A 1 99 ? -3.686 7.461 -6.647 1.00 84.19 99 THR A CA 1
ATOM 806 C C . THR A 1 99 ? -4.285 6.440 -5.681 1.00 84.19 99 THR A C 1
ATOM 808 O O . THR A 1 99 ? -4.998 6.837 -4.758 1.00 84.19 99 THR A O 1
ATOM 811 N N . SER A 1 100 ? -3.940 5.158 -5.816 1.00 85.19 100 SER A N 1
ATOM 812 C CA . SER A 1 100 ? -4.434 4.100 -4.931 1.00 85.19 100 SER A CA 1
ATOM 813 C C . SER A 1 100 ? -3.915 4.259 -3.502 1.00 85.19 100 SER A C 1
ATOM 815 O O . SER A 1 100 ? -4.712 4.324 -2.566 1.00 85.19 100 SER A O 1
ATOM 817 N N . VAL A 1 101 ? -2.598 4.400 -3.311 1.00 85.50 101 VAL A N 1
ATOM 818 C CA . VAL A 1 101 ? -1.999 4.524 -1.969 1.00 85.50 101 VAL A CA 1
ATOM 819 C C . VAL A 1 101 ? -2.514 5.767 -1.240 1.00 85.50 101 VAL A C 1
ATOM 821 O O . VAL A 1 101 ? -2.941 5.679 -0.088 1.00 85.50 101 VAL A O 1
ATOM 824 N N . MET A 1 102 ? -2.543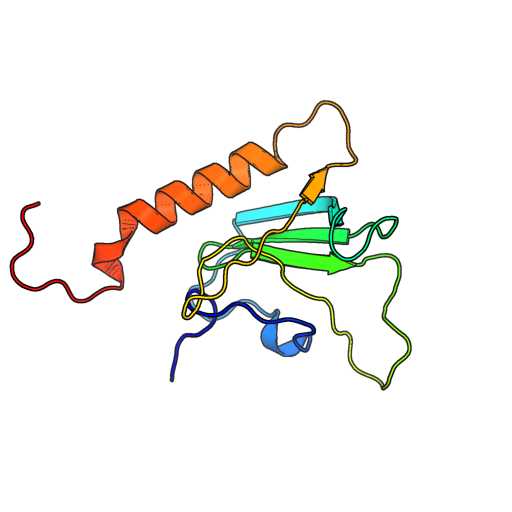 6.922 -1.911 1.00 85.12 102 MET A N 1
ATOM 825 C CA . MET A 1 102 ? -3.008 8.170 -1.298 1.00 85.12 102 MET A CA 1
ATOM 826 C C . MET A 1 102 ? -4.511 8.160 -1.016 1.00 85.12 102 MET A C 1
ATOM 828 O O . MET A 1 102 ? -4.941 8.686 0.015 1.00 85.12 102 MET A O 1
ATOM 832 N N . GLY A 1 103 ? -5.309 7.558 -1.903 1.00 86.19 103 GLY A N 1
ATOM 833 C CA . GLY A 1 103 ? -6.749 7.400 -1.710 1.00 86.19 103 GLY A CA 1
ATOM 834 C C . GLY A 1 103 ? -7.060 6.575 -0.464 1.00 86.19 103 GLY A C 1
ATOM 835 O O . GLY A 1 103 ? -7.826 7.012 0.399 1.00 86.19 103 GLY A O 1
ATOM 836 N N . VAL A 1 104 ? -6.389 5.431 -0.320 1.00 86.62 104 VAL A N 1
ATOM 837 C CA . VAL A 1 104 ? -6.533 4.550 0.845 1.00 86.62 104 VAL A CA 1
ATOM 838 C C . VAL A 1 104 ? -6.041 5.220 2.118 1.00 86.62 104 VAL A C 1
ATOM 840 O O . VAL A 1 104 ? -6.763 5.225 3.111 1.00 86.62 104 VAL A O 1
ATOM 843 N N . HIS A 1 105 ? -4.868 5.854 2.098 1.00 86.88 105 HIS A N 1
ATOM 844 C CA . HIS A 1 105 ? -4.335 6.555 3.267 1.00 86.88 105 HIS A CA 1
ATOM 845 C C . HIS A 1 105 ? -5.294 7.643 3.778 1.00 86.88 105 HIS A C 1
ATOM 847 O O . HIS A 1 105 ? -5.517 7.775 4.987 1.00 86.88 105 HIS A O 1
ATOM 853 N N . ARG A 1 106 ? -5.908 8.409 2.866 1.00 87.31 106 ARG A N 1
ATOM 854 C CA . ARG A 1 106 ? -6.908 9.425 3.219 1.00 87.31 106 ARG A CA 1
ATOM 855 C C . ARG A 1 106 ? -8.167 8.791 3.815 1.00 87.31 106 ARG A C 1
ATOM 857 O O . ARG A 1 106 ? -8.637 9.250 4.858 1.00 87.31 106 ARG A O 1
ATOM 864 N N . ALA A 1 107 ? -8.702 7.746 3.185 1.00 87.06 107 ALA A N 1
ATOM 865 C CA . ALA A 1 107 ? -9.882 7.032 3.674 1.00 87.06 107 ALA A CA 1
ATOM 866 C C . ALA A 1 107 ? -9.634 6.400 5.054 1.00 87.06 107 ALA A C 1
ATOM 868 O O . ALA A 1 107 ? -10.462 6.510 5.958 1.00 87.06 107 ALA A O 1
ATOM 869 N N . TYR A 1 108 ? -8.456 5.810 5.258 1.00 88.00 108 TYR A N 1
ATOM 870 C CA . TYR A 1 108 ? -8.038 5.252 6.536 1.00 88.00 108 TYR A CA 1
ATOM 871 C C . TYR A 1 108 ? -7.929 6.353 7.601 1.00 88.00 108 TYR A C 1
ATOM 873 O O . TYR A 1 108 ? -8.541 6.255 8.662 1.00 88.00 108 TYR A O 1
ATOM 881 N N . SER A 1 109 ? -7.241 7.460 7.312 1.00 85.19 109 SER A N 1
ATOM 882 C CA . SER A 1 109 ? -7.047 8.569 8.262 1.00 85.19 109 SER A CA 1
ATOM 883 C C . SER A 1 109 ? -8.349 9.260 8.688 1.00 85.19 109 SER A C 1
ATOM 885 O O . SER A 1 109 ? -8.471 9.687 9.833 1.00 85.19 109 SER A O 1
ATOM 887 N N . THR A 1 110 ? -9.328 9.359 7.788 1.00 89.50 110 THR A N 1
ATOM 888 C CA . THR A 1 110 ? -10.629 10.009 8.052 1.00 89.50 110 THR A CA 1
ATOM 889 C C . THR A 1 110 ? -11.619 9.101 8.783 1.00 89.50 110 THR A C 1
ATOM 891 O O . THR A 1 110 ? -12.536 9.586 9.437 1.00 89.50 110 THR A O 1
ATOM 894 N N . SER A 1 111 ? -11.408 7.785 8.749 1.00 88.25 111 SER A N 1
ATOM 895 C CA . SER A 1 111 ? -12.269 6.781 9.390 1.00 88.25 111 SER A CA 1
ATOM 896 C C . SER A 1 111 ? -11.782 6.335 10.778 1.00 88.25 111 SER A C 1
ATOM 898 O O . SER A 1 111 ? -12.226 5.305 11.283 1.00 88.25 111 SER A O 1
ATOM 900 N N . LYS A 1 112 ? -10.885 7.090 11.431 1.00 86.12 112 LYS A N 1
ATOM 901 C CA . LYS A 1 112 ? -10.319 6.730 12.751 1.00 86.12 112 LYS A CA 1
ATOM 902 C C . LYS A 1 112 ? -11.370 6.454 13.827 1.00 86.12 112 LYS A C 1
ATOM 904 O O . LYS A 1 112 ? -11.200 5.533 14.616 1.00 86.12 112 LYS A O 1
ATOM 909 N N . MET A 1 113 ? -12.489 7.182 13.815 1.00 83.88 113 MET A N 1
ATOM 910 C CA . MET A 1 113 ? -13.577 7.002 14.790 1.00 83.88 113 MET A CA 1
ATOM 911 C C . MET A 1 113 ? -14.201 5.599 14.778 1.00 83.88 113 MET A C 1
ATOM 913 O O . MET A 1 113 ? -14.785 5.196 15.775 1.00 83.88 113 MET A O 1
ATOM 917 N N . TYR A 1 114 ? -14.069 4.843 13.683 1.00 84.56 114 TYR A N 1
ATOM 918 C CA . TYR A 1 114 ? -14.589 3.474 13.600 1.00 84.56 114 TYR A CA 1
ATOM 919 C C . TYR A 1 114 ? -13.710 2.440 14.319 1.00 84.56 114 TYR A C 1
ATOM 921 O O . TYR A 1 114 ? -14.121 1.290 14.449 1.00 84.56 114 TYR A O 1
ATOM 929 N N . ARG A 1 115 ? -12.500 2.818 14.752 1.00 83.44 115 ARG A N 1
ATOM 930 C CA . ARG A 1 115 ? -11.511 1.885 15.319 1.00 83.44 115 ARG A CA 1
ATOM 931 C C . ARG A 1 115 ? -10.713 2.422 16.510 1.00 83.44 115 ARG A C 1
ATOM 933 O O . ARG A 1 115 ? -10.061 1.641 17.191 1.00 83.44 115 ARG A O 1
ATOM 940 N N . GLU A 1 116 ? -10.778 3.721 16.789 1.00 83.62 116 GLU A N 1
ATOM 941 C CA . GLU A 1 116 ? -10.136 4.349 17.946 1.00 83.62 116 GLU A CA 1
ATOM 942 C C . GLU A 1 116 ? -11.184 4.808 18.971 1.00 83.62 116 GLU A C 1
ATOM 944 O O . GLU A 1 116 ? -12.202 5.410 18.625 1.00 83.62 116 GLU A O 1
ATOM 949 N N . LEU A 1 117 ? -10.907 4.575 20.257 1.00 82.06 117 LEU A N 1
ATOM 950 C CA . LEU A 1 117 ? -11.701 5.131 21.350 1.00 82.06 117 LEU A CA 1
ATOM 951 C C . LEU A 1 117 ? -11.353 6.617 21.526 1.00 82.06 117 LEU A C 1
ATOM 953 O O . LEU A 1 117 ? -10.222 6.956 21.872 1.00 82.06 117 LEU A O 1
ATOM 957 N N . LYS A 1 118 ? -12.329 7.512 21.342 1.00 79.25 118 LYS A N 1
ATOM 958 C CA . LYS A 1 118 ? -12.164 8.958 21.562 1.00 79.25 118 LYS A CA 1
ATOM 959 C C . LYS A 1 118 ? -13.047 9.420 22.719 1.00 79.25 118 LYS A C 1
ATOM 961 O O . LYS A 1 118 ? -14.269 9.334 22.641 1.00 79.25 118 LYS A O 1
ATOM 966 N N . LEU A 1 119 ? -12.445 9.967 23.775 1.00 80.44 119 LEU A N 1
ATOM 967 C CA . LEU A 1 119 ? -13.178 10.635 24.855 1.00 80.44 119 LEU A CA 1
ATOM 968 C C . LEU A 1 119 ? -13.260 12.142 24.564 1.00 80.44 119 LEU A C 1
ATOM 970 O O . LEU A 1 119 ? -12.240 12.780 24.318 1.00 80.44 119 LEU A O 1
ATOM 974 N N . ARG A 1 120 ? -14.476 12.710 24.605 1.00 78.50 120 ARG A N 1
ATOM 975 C CA . ARG A 1 120 ? -14.759 14.156 24.437 1.00 78.50 120 ARG A CA 1
ATOM 976 C C . ARG A 1 120 ? -14.259 14.771 23.114 1.00 78.50 120 ARG A C 1
ATOM 978 O O . ARG A 1 120 ? -13.667 15.847 23.100 1.00 78.50 120 ARG A O 1
ATOM 985 N N . GLY A 1 121 ? -14.499 14.110 21.984 1.00 61.19 121 GLY A N 1
ATOM 986 C CA . GLY A 1 121 ? -14.187 14.678 20.670 1.00 61.19 121 GLY A CA 1
ATOM 987 C C . GLY A 1 121 ? -15.242 15.672 20.184 1.00 61.19 121 GLY A C 1
ATOM 988 O O . GLY A 1 121 ? -16.413 15.317 20.145 1.00 61.19 121 GLY A O 1
ATOM 989 N N . ARG A 1 122 ? -14.838 16.876 19.752 1.00 65.25 122 ARG A N 1
ATOM 990 C CA . ARG A 1 122 ? -15.665 17.666 18.822 1.00 65.25 122 ARG A CA 1
ATOM 991 C C . ARG A 1 122 ? -15.643 17.003 17.439 1.00 65.25 122 ARG A C 1
ATOM 993 O O . ARG A 1 122 ? -14.584 16.503 17.033 1.00 65.25 122 ARG A O 1
ATOM 1000 N N . SER A 1 123 ? -16.831 16.940 16.837 1.00 58.44 123 SER A N 1
ATOM 1001 C CA . SER A 1 123 ? -17.161 16.395 15.514 1.00 58.44 123 SER A CA 1
ATOM 1002 C C . SER A 1 123 ? -16.469 17.152 14.393 1.00 58.44 123 SER A C 1
ATOM 1004 O O . SER A 1 123 ? -16.366 18.393 14.523 1.00 58.44 123 SER A O 1
#

Radius of gyration: 15.61 Å; Cα contacts (8 Å, |Δi|>4): 180; chains: 1; bounding box: 34×41×43 Å

Sequence (123 aa):
MSVWEDNEIRFDIPFSEMKLRSGEKLIDKLDSVEDTKGNGGDKGRLMVTNLRIIWYSLTTPRKLRGFPVEALYLLTKMNSNKYEFIFTNLIPGTTRLFTSVMGVHRAYSTSKMYRELKLRGRS

Nearest PDB structures (foldseek):
  6vbv-assembly1_5  TM=8.458E-01  e=9.587E-10  Bos taurus
  4xuu-assembly1_C  TM=4.205E-01  e=3.925E-01  Homo sapiens
  6bc1-assembly2_D  TM=6.372E-01  e=5.160E+00  Homo sapiens
  8qqf-assembly1_A  TM=4.180E-01  e=1.557E+00  Homo sapiens

Solvent-accessible surface area (backbone atoms only — not comparable to full-atom values): 7727 Å² total; per-residue (Å²): 132,89,81,48,70,72,75,55,91,58,69,67,42,48,56,81,75,70,49,76,52,94,91,49,44,83,73,48,75,42,73,47,27,24,37,62,71,87,41,65,92,43,45,13,35,38,38,34,34,72,60,36,64,36,30,27,58,74,79,54,77,64,91,68,81,96,57,65,47,48,36,38,72,73,70,48,77,52,96,92,43,78,52,83,69,43,77,44,70,71,56,81,97,62,62,60,68,59,53,53,52,52,51,44,51,51,55,48,67,74,47,43,79,83,79,50,94,75,83,89,71,84,130

Foldseek 3Di:
DDDCLQQDFDFQDFPVVVDADVVKDFPDKAWQKDFCPPGNPFTWMWTDILRFIFIFGPPDQPPPDDTRGGHGDDFDCHPNDGDDIDIDRPDPPDPCVVCRNVVSVVVSVVCVVVPDDDDDDDD

Mean predicted aligned error: 8.8 Å